Protein AF-A0A8J7XNW3-F1 (afdb_monomer_lite)

Secondary structure (DSSP, 8-state):
-HHHHHHHHHHHHHHHHHHTT-HHHHHHHHHHHHHTT-SSSHHHHHHHHHHHHTT-HHHHHHHHHHHHHHHHHTS-TT-TTHHHHHHHHHHHHHHHHHHHHHHHH-

Radius of gyration: 14.12 Å; chains: 1; bounding box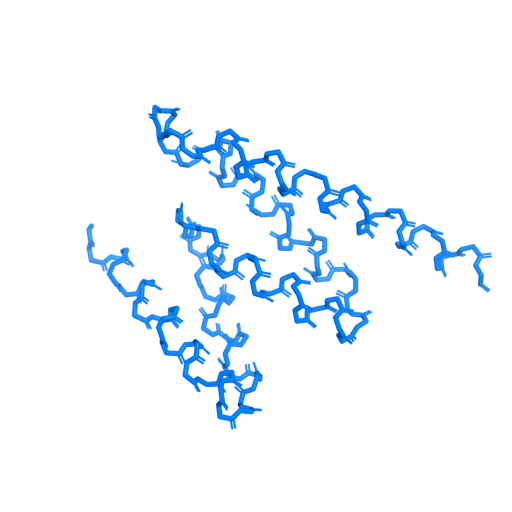: 37×19×43 Å

Structure (mmCIF, N/CA/C/O backbone):
data_AF-A0A8J7XNW3-F1
#
_entry.id   AF-A0A8J7XNW3-F1
#
loop_
_atom_site.group_PDB
_atom_site.id
_atom_site.type_symbol
_atom_site.label_atom_id
_atom_site.label_alt_id
_atom_site.label_comp_i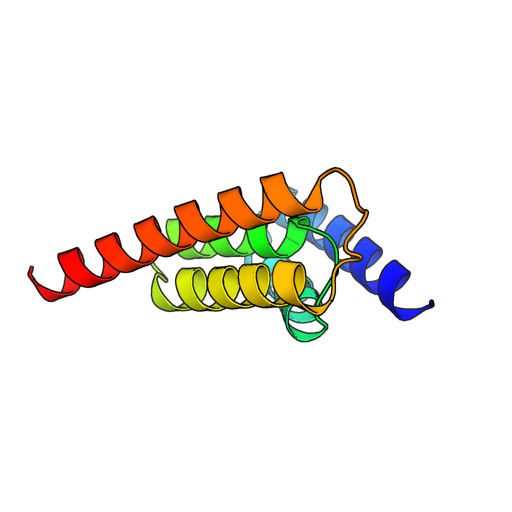d
_atom_site.label_asym_id
_atom_site.label_entity_id
_atom_site.label_seq_id
_atom_site.pdbx_PDB_ins_code
_atom_site.Cartn_x
_atom_site.Cartn_y
_atom_site.Cartn_z
_atom_site.occupancy
_atom_site.B_iso_or_equiv
_atom_site.auth_seq_id
_atom_site.auth_comp_id
_atom_site.auth_asym_id
_atom_site.auth_atom_id
_atom_site.pdbx_PDB_model_num
ATOM 1 N N . MET A 1 1 ? 10.896 -9.995 -17.226 1.00 54.50 1 MET A N 1
ATOM 2 C CA . MET A 1 1 ? 10.450 -8.695 -17.789 1.00 54.50 1 MET A CA 1
ATOM 3 C C . MET A 1 1 ? 8.951 -8.659 -18.094 1.00 54.50 1 MET A C 1
ATOM 5 O O . MET A 1 1 ? 8.382 -7.589 -17.941 1.00 54.50 1 MET A O 1
ATOM 9 N N . ALA A 1 2 ? 8.300 -9.771 -18.475 1.00 61.34 2 ALA A N 1
ATOM 10 C CA . ALA A 1 2 ? 6.847 -9.806 -18.714 1.00 61.34 2 ALA A CA 1
ATOM 11 C C . ALA A 1 2 ? 6.006 -9.410 -17.479 1.00 61.34 2 ALA A C 1
ATOM 13 O O . ALA A 1 2 ? 5.045 -8.657 -17.612 1.00 61.34 2 ALA A O 1
ATOM 14 N N . ASP A 1 3 ? 6.432 -9.824 -16.282 1.00 80.44 3 ASP A N 1
ATOM 15 C CA . ASP A 1 3 ? 5.662 -9.628 -15.044 1.00 80.44 3 ASP A CA 1
ATOM 16 C C . ASP A 1 3 ? 5.457 -8.149 -14.677 1.00 80.44 3 ASP A C 1
ATOM 18 O O . ASP A 1 3 ? 4.365 -7.753 -14.278 1.00 80.44 3 ASP A O 1
ATOM 22 N N . PHE A 1 4 ? 6.461 -7.290 -14.893 1.00 89.69 4 PHE A N 1
ATOM 23 C CA . PHE A 1 4 ? 6.351 -5.869 -14.540 1.00 89.69 4 PHE A CA 1
ATOM 24 C C . PHE A 1 4 ? 5.328 -5.123 -15.410 1.00 89.69 4 PHE A C 1
ATOM 26 O O . PHE A 1 4 ? 4.595 -4.271 -14.911 1.00 89.69 4 PHE A O 1
ATOM 33 N N . ASN A 1 5 ? 5.238 -5.457 -16.701 1.00 94.44 5 ASN A N 1
ATOM 34 C CA . ASN A 1 5 ? 4.272 -4.827 -17.604 1.00 94.44 5 ASN A CA 1
ATOM 35 C C . ASN A 1 5 ? 2.831 -5.189 -17.221 1.00 94.44 5 ASN A C 1
ATOM 37 O O . ASN A 1 5 ? 1.980 -4.303 -17.174 1.00 94.44 5 ASN A O 1
ATOM 41 N N . ILE A 1 6 ? 2.581 -6.454 -16.866 1.00 96.69 6 ILE A N 1
ATOM 42 C CA . ILE A 1 6 ? 1.269 -6.916 -16.386 1.00 96.69 6 ILE A CA 1
ATOM 43 C C . ILE A 1 6 ? 0.890 -6.182 -15.094 1.00 96.69 6 ILE A C 1
ATOM 45 O O . ILE A 1 6 ? -0.239 -5.720 -14.939 1.00 96.69 6 ILE A O 1
ATOM 49 N N . GLN A 1 7 ? 1.841 -5.994 -14.177 1.00 97.38 7 GLN A N 1
ATOM 50 C CA . GLN A 1 7 ? 1.597 -5.244 -12.945 1.00 97.38 7 GLN A CA 1
ATOM 51 C C . GLN A 1 7 ? 1.261 -3.769 -13.215 1.00 97.38 7 GLN A C 1
ATOM 53 O O . GLN A 1 7 ? 0.371 -3.199 -12.576 1.00 97.38 7 GLN A O 1
ATOM 58 N N . VAL A 1 8 ? 1.931 -3.134 -14.182 1.00 97.88 8 VAL A N 1
ATOM 59 C CA . VAL A 1 8 ? 1.591 -1.770 -14.614 1.00 97.88 8 VAL A CA 1
ATOM 60 C C . VAL A 1 8 ? 0.184 -1.721 -15.214 1.00 97.88 8 VAL A C 1
ATOM 62 O O . VAL A 1 8 ? -0.588 -0.840 -14.838 1.00 97.88 8 VAL A O 1
ATOM 65 N N . GLU A 1 9 ? -0.187 -2.675 -16.066 1.00 98.19 9 GLU A N 1
ATOM 66 C CA . GLU A 1 9 ? -1.533 -2.763 -16.643 1.00 98.19 9 GLU A CA 1
ATOM 67 C C . GLU A 1 9 ? -2.610 -2.927 -15.562 1.00 98.19 9 GLU A C 1
ATOM 69 O O . GLU A 1 9 ? -3.587 -2.176 -15.547 1.00 98.19 9 GLU A O 1
ATOM 74 N N . ARG A 1 10 ? -2.396 -3.826 -14.593 1.00 98.44 10 ARG A N 1
ATOM 75 C CA . ARG A 1 10 ? -3.276 -3.985 -13.424 1.00 98.44 10 ARG A CA 1
ATOM 76 C C . ARG A 1 10 ? -3.454 -2.675 -12.660 1.00 98.44 10 ARG A C 1
ATOM 78 O O . ARG A 1 10 ? -4.575 -2.343 -12.286 1.00 98.44 10 ARG A O 1
ATOM 85 N N . ASN A 1 11 ? -2.383 -1.898 -12.464 1.00 98.50 11 ASN A N 1
ATOM 86 C CA . ASN A 1 11 ? -2.483 -0.588 -11.811 1.00 98.50 11 ASN A CA 1
ATOM 87 C C . ASN A 1 11 ? -3.317 0.397 -12.637 1.00 98.50 11 ASN A C 1
ATOM 89 O O . ASN A 1 11 ? -4.190 1.061 -12.085 1.00 98.50 11 ASN A O 1
ATOM 93 N N . LEU A 1 12 ? -3.077 0.483 -13.949 1.00 98.69 12 LEU A N 1
ATOM 94 C CA . LEU A 1 12 ? -3.850 1.352 -14.841 1.00 98.69 12 LEU A CA 1
ATOM 95 C C . LEU A 1 12 ? -5.334 0.972 -14.829 1.00 98.69 12 LEU A C 1
ATOM 97 O O . LEU A 1 12 ? -6.197 1.837 -14.695 1.00 98.69 12 LEU A O 1
ATOM 101 N N . ARG A 1 13 ? -5.640 -0.327 -14.882 1.00 98.81 13 ARG A N 1
ATOM 102 C CA . ARG A 1 13 ? -7.014 -0.820 -14.790 1.00 98.81 13 ARG A CA 1
ATOM 103 C C . ARG A 1 13 ? -7.636 -0.545 -13.420 1.00 98.81 13 ARG A C 1
ATOM 105 O O . ARG A 1 13 ? -8.794 -0.138 -13.369 1.00 98.81 13 ARG A O 1
ATOM 112 N N . GLY A 1 14 ? -6.877 -0.709 -12.337 1.00 98.81 14 GLY A N 1
ATOM 113 C CA . GLY A 1 14 ? -7.297 -0.355 -10.981 1.00 98.81 14 GLY A CA 1
ATOM 114 C C . GLY A 1 14 ? -7.698 1.117 -10.866 1.00 98.81 14 GLY A C 1
ATOM 115 O O . GLY A 1 14 ? -8.766 1.416 -10.336 1.00 98.81 14 GLY A O 1
ATOM 116 N N . ILE A 1 15 ? -6.916 2.029 -11.454 1.00 98.81 15 ILE A N 1
ATOM 117 C CA . ILE A 1 15 ? -7.227 3.468 -11.487 1.00 98.81 15 ILE A CA 1
ATOM 118 C C . ILE A 1 15 ? -8.577 3.726 -12.167 1.00 98.81 15 ILE A C 1
ATOM 120 O O . ILE A 1 15 ? -9.396 4.481 -11.640 1.00 98.81 15 ILE A O 1
ATOM 124 N N . GLU A 1 16 ? -8.829 3.104 -13.321 1.00 98.81 16 GLU A N 1
ATOM 125 C CA . GLU A 1 16 ? -10.095 3.274 -14.044 1.00 98.81 16 GLU A CA 1
ATOM 126 C C . GLU A 1 16 ? -11.286 2.683 -13.278 1.00 98.81 16 GLU A C 1
ATOM 128 O O . GLU A 1 16 ? -12.356 3.294 -13.212 1.00 98.81 16 GLU A O 1
ATOM 133 N N . LEU A 1 17 ? -11.094 1.538 -12.620 1.00 98.88 17 LEU A N 1
ATOM 134 C CA . LEU A 1 17 ? -12.113 0.940 -11.759 1.00 98.88 17 LEU A CA 1
ATOM 135 C C . LEU A 1 17 ? -12.457 1.857 -10.578 1.00 98.88 17 LEU A C 1
ATOM 137 O O . LEU A 1 17 ? -13.639 2.109 -10.341 1.00 98.88 17 LEU A O 1
ATOM 141 N N . GLU A 1 18 ? -11.462 2.442 -9.906 1.00 98.50 18 GLU A N 1
ATOM 142 C CA . GLU A 1 18 ? -11.699 3.412 -8.831 1.00 98.50 18 GLU A CA 1
ATOM 143 C C . GLU A 1 18 ? -12.471 4.647 -9.309 1.00 98.50 18 GLU A C 1
ATOM 145 O O . GLU A 1 18 ? -13.416 5.067 -8.640 1.00 98.50 18 GLU A O 1
ATOM 150 N N . LYS A 1 19 ? -12.120 5.202 -10.478 1.00 98.50 19 LYS A N 1
ATOM 151 C CA . LYS A 1 19 ? -12.847 6.335 -11.082 1.00 98.50 19 LYS A CA 1
ATOM 152 C C . LYS A 1 19 ? -14.308 5.994 -11.379 1.00 98.50 19 LYS A C 1
ATOM 154 O O . LYS A 1 19 ? -15.169 6.856 -11.245 1.00 98.50 19 LYS A O 1
ATOM 159 N N . SER A 1 20 ? -14.588 4.745 -11.748 1.00 98.38 20 SER A N 1
ATOM 160 C CA . SER A 1 20 ? -15.947 4.247 -12.000 1.00 98.38 20 SER A CA 1
ATOM 161 C C . SER A 1 20 ? -16.712 3.817 -10.738 1.00 98.38 20 SER A C 1
ATOM 163 O O . SER A 1 20 ? -17.817 3.294 -10.841 1.00 98.38 20 SER A O 1
ATOM 165 N N . GLY A 1 21 ? -16.136 3.994 -9.542 1.00 98.19 21 GLY A N 1
ATOM 166 C CA . GLY A 1 21 ? -16.745 3.577 -8.274 1.00 98.19 21 GLY A CA 1
ATOM 167 C C . GLY A 1 21 ? -16.640 2.076 -7.975 1.00 98.19 21 GLY A C 1
ATOM 168 O O . GLY A 1 21 ? -17.082 1.628 -6.918 1.00 98.19 21 GLY A O 1
ATOM 169 N N . ARG A 1 22 ? -15.998 1.292 -8.848 1.00 98.75 22 ARG A N 1
ATOM 170 C CA . ARG A 1 22 ? -15.797 -0.162 -8.719 1.00 98.75 22 ARG A CA 1
ATOM 171 C C . ARG A 1 22 ? -14.579 -0.475 -7.844 1.00 98.75 22 ARG A C 1
ATOM 173 O O . ARG A 1 22 ? -13.629 -1.133 -8.264 1.00 98.75 22 ARG A O 1
ATOM 180 N N . VAL A 1 23 ? -14.590 0.048 -6.618 1.00 98.69 23 VAL A N 1
ATOM 181 C CA . VAL A 1 23 ? -13.424 0.038 -5.717 1.00 98.69 23 VAL A CA 1
ATOM 182 C C . VAL A 1 23 ? -13.006 -1.382 -5.322 1.00 98.69 23 VAL A C 1
ATOM 184 O O . VAL A 1 23 ? -11.813 -1.645 -5.239 1.00 98.69 23 VAL A O 1
ATOM 187 N N . ASP A 1 24 ? -13.944 -2.312 -5.123 1.00 98.75 24 ASP A N 1
ATOM 188 C CA . ASP A 1 24 ? -13.613 -3.699 -4.752 1.00 98.75 24 ASP A CA 1
ATOM 189 C C . ASP A 1 24 ? -12.831 -4.444 -5.836 1.00 98.75 24 ASP A C 1
ATOM 191 O O . ASP A 1 24 ? -11.896 -5.182 -5.537 1.00 98.75 24 ASP A O 1
ATOM 195 N N . GLU A 1 25 ? -13.148 -4.198 -7.103 1.00 98.75 25 GLU A N 1
ATOM 196 C CA . GLU A 1 25 ? -12.406 -4.787 -8.219 1.00 98.75 25 GLU A CA 1
ATOM 197 C C . GLU A 1 25 ? -11.017 -4.158 -8.361 1.00 98.75 25 GLU A C 1
ATOM 199 O O . GLU A 1 25 ? -10.046 -4.851 -8.656 1.00 98.75 25 GLU A O 1
ATOM 204 N N . ALA A 1 26 ? -10.887 -2.855 -8.087 1.00 98.88 26 ALA A N 1
ATOM 205 C CA . ALA A 1 26 ? -9.578 -2.210 -8.035 1.00 98.88 26 ALA A CA 1
ATOM 206 C C . ALA A 1 26 ? -8.695 -2.808 -6.926 1.00 98.88 26 ALA A C 1
ATOM 208 O O . ALA A 1 26 ? -7.509 -3.044 -7.150 1.00 98.88 26 ALA A O 1
ATOM 209 N N . ILE A 1 27 ? -9.274 -3.100 -5.751 1.00 98.88 27 ILE A N 1
ATOM 210 C CA . ILE A 1 27 ? -8.567 -3.758 -4.641 1.00 98.88 27 ILE A CA 1
ATOM 211 C C . ILE A 1 27 ? -7.980 -5.095 -5.093 1.00 98.88 27 ILE A C 1
ATOM 213 O O . ILE A 1 27 ? -6.810 -5.343 -4.813 1.00 98.88 27 ILE A O 1
ATOM 217 N N . GLN A 1 28 ? -8.741 -5.924 -5.816 1.00 98.81 28 GLN A N 1
ATOM 218 C CA . GLN A 1 28 ? -8.254 -7.223 -6.301 1.00 98.81 28 GLN A CA 1
ATOM 219 C C . GLN A 1 28 ? -6.985 -7.069 -7.152 1.00 98.81 28 GLN A C 1
ATOM 221 O O . GLN A 1 28 ? -5.976 -7.718 -6.879 1.00 98.81 28 GLN A O 1
ATOM 226 N N . LEU A 1 29 ? -6.990 -6.140 -8.113 1.00 98.81 29 LEU A N 1
ATOM 227 C CA . LEU A 1 29 ? -5.837 -5.895 -8.986 1.00 98.81 29 LEU A CA 1
ATOM 228 C C . LEU A 1 29 ? -4.624 -5.344 -8.228 1.00 98.81 29 LEU A C 1
ATOM 230 O O . LEU A 1 29 ? -3.485 -5.737 -8.492 1.00 98.81 29 LEU A O 1
ATOM 234 N N . TYR A 1 30 ? -4.844 -4.434 -7.278 1.00 98.88 30 TYR A N 1
ATOM 235 C CA . TYR A 1 30 ? -3.750 -3.913 -6.467 1.00 98.88 30 TYR A CA 1
ATOM 236 C C . TYR A 1 30 ? -3.173 -4.977 -5.526 1.00 98.88 30 TYR A C 1
ATOM 238 O O . TYR A 1 30 ? -1.957 -5.015 -5.349 1.00 98.88 30 TYR A O 1
ATOM 246 N N . GLU A 1 31 ? -4.002 -5.842 -4.934 1.00 98.81 31 GLU A N 1
ATOM 247 C CA . GLU A 1 31 ? -3.540 -6.926 -4.054 1.00 98.81 31 GLU A CA 1
ATOM 248 C 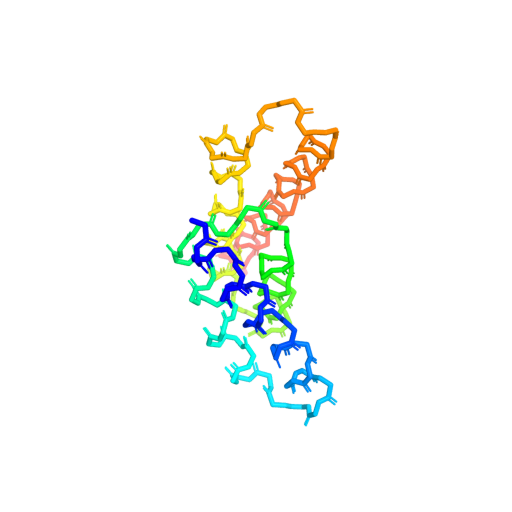C . GLU A 1 31 ? -2.721 -7.969 -4.812 1.00 98.81 31 GLU A C 1
ATOM 250 O O . GLU A 1 31 ? -1.716 -8.448 -4.285 1.00 98.81 31 GLU A O 1
ATOM 255 N N . GLU A 1 32 ? -3.076 -8.274 -6.063 1.00 98.56 32 GLU A N 1
ATOM 256 C CA . GLU A 1 32 ? -2.237 -9.109 -6.930 1.00 98.56 32 GLU A CA 1
ATOM 257 C C . GLU A 1 32 ? -0.836 -8.502 -7.090 1.00 98.56 32 GLU A C 1
ATOM 259 O O . GLU A 1 32 ? 0.168 -9.181 -6.867 1.00 98.56 32 GLU A O 1
ATOM 264 N N . ASN A 1 33 ? -0.749 -7.196 -7.351 1.00 98.56 33 ASN A N 1
ATOM 265 C CA . ASN A 1 33 ? 0.536 -6.503 -7.457 1.00 98.56 33 ASN A CA 1
ATOM 266 C C . ASN A 1 33 ? 1.324 -6.482 -6.135 1.00 98.56 33 ASN A C 1
ATOM 268 O O . ASN A 1 33 ? 2.551 -6.590 -6.145 1.00 98.56 33 ASN A O 1
ATOM 272 N N . VAL A 1 34 ? 0.644 -6.348 -4.991 1.00 98.56 34 VAL A N 1
ATOM 273 C CA . VAL A 1 34 ? 1.276 -6.420 -3.660 1.00 98.56 34 VAL A CA 1
ATOM 274 C C . VAL A 1 34 ? 1.819 -7.825 -3.384 1.00 98.56 34 VAL A C 1
ATOM 276 O O . VAL A 1 34 ? 2.940 -7.965 -2.883 1.00 98.56 34 VAL A O 1
ATOM 279 N N . LYS A 1 35 ? 1.056 -8.870 -3.730 1.00 98.25 35 LYS A N 1
ATOM 280 C CA . LYS A 1 35 ? 1.460 -10.278 -3.593 1.00 98.25 35 LYS A CA 1
ATOM 281 C C . LYS A 1 35 ? 2.706 -10.585 -4.422 1.00 98.25 35 LYS A C 1
ATOM 283 O O . LYS A 1 35 ? 3.589 -11.301 -3.957 1.00 98.25 35 LYS A O 1
ATOM 288 N N . GLU A 1 36 ? 2.789 -10.007 -5.614 1.00 97.56 36 GLU A N 1
ATOM 289 C CA . GLU A 1 36 ? 3.898 -10.186 -6.551 1.00 97.56 36 GLU A CA 1
ATOM 290 C C . GLU A 1 36 ? 5.053 -9.181 -6.356 1.00 97.56 36 GLU A C 1
ATOM 292 O O . GLU A 1 36 ? 5.953 -9.105 -7.189 1.00 97.56 36 GLU A O 1
ATOM 297 N N . ASN A 1 37 ? 5.077 -8.437 -5.242 1.00 97.62 37 ASN A N 1
ATOM 298 C CA . ASN A 1 37 ? 6.166 -7.522 -4.873 1.00 97.62 37 ASN A CA 1
ATOM 299 C C . ASN A 1 37 ? 6.417 -6.380 -5.870 1.00 97.62 37 ASN A C 1
ATOM 301 O O . ASN A 1 37 ? 7.572 -6.014 -6.089 1.00 97.62 37 ASN A O 1
ATOM 305 N N . PHE A 1 38 ? 5.367 -5.795 -6.457 1.00 97.56 38 PHE A N 1
ATOM 306 C CA . PHE A 1 38 ? 5.511 -4.700 -7.421 1.00 97.56 38 PHE A CA 1
ATOM 307 C C . PHE A 1 38 ? 6.492 -3.626 -6.929 1.00 97.56 38 PHE A C 1
ATOM 309 O O . PHE A 1 38 ? 6.365 -3.117 -5.816 1.00 97.56 38 PHE A O 1
ATOM 316 N N . GLU A 1 39 ? 7.460 -3.258 -7.767 1.00 95.81 39 GLU A N 1
ATOM 317 C CA . GLU A 1 39 ? 8.557 -2.359 -7.385 1.00 95.81 39 GLU A CA 1
ATOM 318 C C . GLU A 1 39 ? 8.166 -0.868 -7.402 1.00 95.81 39 GLU A C 1
ATOM 320 O O . GLU A 1 39 ? 8.954 0.008 -7.035 1.00 95.81 39 GLU A O 1
ATOM 325 N N . GLY A 1 40 ? 6.960 -0.526 -7.863 1.00 95.69 40 GLY A N 1
ATOM 326 C CA . GLY A 1 40 ? 6.404 0.826 -7.778 1.00 95.69 40 GLY A CA 1
ATOM 327 C C . GLY A 1 40 ? 5.567 1.046 -6.515 1.00 95.69 40 GLY A C 1
ATOM 328 O O . GLY A 1 40 ? 5.158 0.116 -5.841 1.00 95.69 40 GLY A O 1
ATOM 329 N N . ASN A 1 41 ? 5.257 2.301 -6.186 1.00 97.94 41 ASN A N 1
ATOM 330 C CA . ASN A 1 41 ? 4.517 2.643 -4.961 1.00 97.94 41 ASN A CA 1
ATOM 331 C C . ASN A 1 41 ? 2.985 2.575 -5.098 1.00 97.94 41 ASN A C 1
ATOM 333 O O . ASN A 1 41 ? 2.293 2.563 -4.084 1.00 97.94 41 ASN A O 1
ATOM 337 N N . HIS A 1 42 ? 2.460 2.583 -6.326 1.00 98.56 42 HIS A N 1
ATOM 338 C CA . HIS A 1 42 ? 1.042 2.830 -6.594 1.00 98.56 42 HIS A CA 1
ATOM 339 C C . HIS A 1 42 ? 0.063 1.899 -5.846 1.00 98.56 42 HIS A C 1
ATOM 341 O O . HIS A 1 42 ? -0.758 2.429 -5.094 1.00 98.56 42 HIS A O 1
ATOM 347 N N . PRO A 1 43 ? 0.141 0.558 -5.972 1.00 98.69 43 PRO A N 1
ATOM 348 C CA . PRO A 1 43 ? -0.827 -0.332 -5.329 1.00 98.69 43 PRO A CA 1
ATOM 349 C C . PRO A 1 43 ? -0.765 -0.233 -3.801 1.00 98.69 43 PRO A C 1
ATOM 351 O O . PRO A 1 43 ? -1.807 -0.154 -3.155 1.00 98.69 43 PRO A O 1
ATOM 354 N N . TYR A 1 44 ? 0.435 -0.116 -3.216 1.00 98.88 44 TYR A N 1
ATOM 355 C CA . TYR A 1 44 ? 0.590 0.084 -1.771 1.00 98.88 44 TYR A CA 1
ATOM 356 C C . TYR A 1 44 ? -0.061 1.386 -1.299 1.00 98.88 44 TYR A C 1
ATOM 358 O O . TYR A 1 44 ? -0.736 1.417 -0.271 1.00 98.88 44 TYR A O 1
ATOM 366 N N . ASP A 1 45 ? 0.118 2.476 -2.054 1.00 98.88 45 ASP A N 1
ATOM 367 C CA . ASP A 1 45 ? -0.475 3.759 -1.701 1.00 98.88 45 ASP A CA 1
ATOM 368 C C . ASP A 1 45 ? -2.002 3.718 -1.749 1.00 98.88 45 ASP A C 1
ATOM 370 O O . ASP A 1 45 ? -2.639 4.200 -0.804 1.00 98.88 45 ASP A O 1
ATOM 374 N N . ARG A 1 46 ? -2.567 3.149 -2.823 1.00 98.81 46 ARG A N 1
ATOM 375 C CA . ARG A 1 46 ? -4.017 3.038 -3.019 1.00 98.81 46 ARG A CA 1
ATOM 376 C C . ARG A 1 46 ? -4.655 2.133 -1.979 1.00 98.81 46 ARG A C 1
ATOM 378 O O . ARG A 1 46 ? -5.563 2.589 -1.288 1.00 98.81 46 ARG A O 1
ATOM 385 N N . LEU A 1 47 ? -4.148 0.915 -1.796 1.00 98.94 47 LEU A N 1
ATOM 386 C CA . LEU A 1 47 ? -4.694 -0.032 -0.823 1.00 98.94 47 LEU A CA 1
ATOM 387 C C . LEU A 1 47 ? -4.654 0.523 0.598 1.00 98.94 47 LEU A C 1
ATOM 389 O O . LEU A 1 47 ? -5.667 0.491 1.288 1.00 98.94 47 LEU A O 1
ATOM 393 N N . ALA A 1 48 ? -3.544 1.136 1.017 1.00 98.88 48 ALA A N 1
ATOM 394 C CA . ALA A 1 48 ? -3.478 1.738 2.343 1.00 98.88 48 ALA A CA 1
ATOM 395 C C . ALA A 1 48 ? -4.490 2.896 2.514 1.00 98.88 48 ALA A C 1
ATOM 397 O O . ALA A 1 48 ? -5.063 3.049 3.587 1.00 98.88 48 ALA A O 1
ATOM 398 N N . ILE A 1 49 ? -4.786 3.686 1.468 1.00 98.81 49 ILE A N 1
ATOM 399 C CA . ILE A 1 49 ? -5.863 4.699 1.518 1.00 98.81 49 ILE A CA 1
ATOM 400 C C . ILE A 1 49 ? -7.247 4.038 1.601 1.00 98.81 49 ILE A C 1
ATOM 402 O O . ILE A 1 49 ? -8.088 4.473 2.391 1.00 98.81 49 ILE A O 1
ATOM 406 N N . ILE A 1 50 ? -7.502 3.019 0.779 1.00 98.81 50 ILE A N 1
ATOM 407 C CA . ILE A 1 50 ? -8.795 2.328 0.709 1.00 98.81 50 ILE A CA 1
ATOM 408 C C . ILE A 1 50 ? -9.099 1.634 2.040 1.00 98.81 50 ILE A C 1
ATOM 410 O O . ILE A 1 50 ? -10.163 1.862 2.619 1.00 98.81 50 ILE A O 1
ATOM 414 N N . TYR A 1 51 ? -8.154 0.858 2.572 1.00 98.81 51 TYR A N 1
ATOM 415 C CA . TYR A 1 51 ? -8.311 0.170 3.851 1.00 98.81 51 TYR A CA 1
ATOM 416 C C . TYR A 1 51 ? -8.476 1.137 5.013 1.00 98.81 51 TYR A C 1
ATOM 418 O O . TYR A 1 51 ? -9.348 0.920 5.858 1.00 98.81 51 TYR A O 1
ATOM 426 N N . ARG A 1 52 ? -7.755 2.265 5.000 1.00 98.44 52 ARG A N 1
ATOM 427 C CA . ARG A 1 52 ? -7.949 3.315 5.998 1.00 98.44 52 ARG A CA 1
ATOM 428 C C . ARG A 1 52 ? -9.376 3.855 5.998 1.00 98.44 52 ARG A C 1
ATOM 430 O O . ARG A 1 52 ? -9.997 3.949 7.056 1.00 98.44 52 ARG A O 1
ATOM 437 N N . LYS A 1 53 ? -9.903 4.199 4.818 1.00 98.31 53 LYS A N 1
ATOM 438 C CA . LYS A 1 53 ? -11.275 4.713 4.652 1.00 98.31 53 LYS A CA 1
ATOM 439 C C . LYS A 1 53 ? -12.336 3.690 5.055 1.00 98.31 53 LYS A C 1
ATOM 441 O O . LYS A 1 53 ? -13.374 4.074 5.578 1.00 98.31 53 LYS A O 1
ATOM 446 N N . ARG A 1 54 ? -12.066 2.401 4.840 1.00 98.06 54 ARG A N 1
ATOM 447 C CA . ARG A 1 54 ? -12.950 1.286 5.215 1.00 98.06 54 ARG A CA 1
ATOM 448 C C . ARG A 1 54 ? -12.788 0.821 6.658 1.00 98.06 54 ARG A C 1
ATOM 450 O O . ARG A 1 54 ? -13.388 -0.175 7.040 1.00 98.06 54 ARG A O 1
ATOM 457 N N . ASN A 1 55 ? -11.991 1.522 7.463 1.00 97.00 55 ASN A N 1
ATOM 458 C CA . ASN A 1 55 ? -11.729 1.167 8.854 1.00 97.00 55 ASN A CA 1
ATOM 459 C C . ASN A 1 55 ? -10.970 -0.163 9.056 1.00 97.00 55 ASN A C 1
ATOM 461 O O . ASN A 1 55 ? -10.871 -0.646 10.184 1.00 97.00 55 ASN A O 1
ATOM 465 N N . LEU A 1 56 ? -10.398 -0.730 7.990 1.00 98.12 56 LEU A N 1
ATOM 466 C CA . LEU A 1 56 ? -9.689 -2.011 7.969 1.00 98.12 56 LEU A CA 1
ATOM 467 C C . LEU A 1 56 ? -8.206 -1.815 8.318 1.00 98.12 56 LEU A C 1
ATOM 469 O O . LEU A 1 56 ? -7.318 -2.037 7.500 1.00 98.12 56 LEU A O 1
ATOM 473 N N . ILE A 1 57 ? -7.928 -1.374 9.547 1.00 98.12 57 ILE A N 1
ATOM 474 C CA . ILE A 1 57 ? -6.567 -0.986 9.965 1.00 98.12 57 ILE A CA 1
ATOM 475 C C . ILE A 1 57 ? -5.554 -2.134 9.869 1.00 98.12 57 ILE A C 1
ATOM 477 O O . ILE A 1 57 ? -4.397 -1.898 9.531 1.00 98.12 57 ILE A O 1
ATOM 481 N N . ASN A 1 58 ? -5.959 -3.378 10.136 1.00 98.50 58 ASN A N 1
ATOM 482 C CA . ASN A 1 58 ? -5.042 -4.516 10.021 1.00 98.50 58 ASN A CA 1
ATOM 483 C C . ASN A 1 58 ? -4.555 -4.715 8.575 1.00 98.50 58 ASN A C 1
ATOM 485 O O . ASN A 1 58 ? -3.372 -4.973 8.367 1.00 98.50 58 ASN A O 1
ATOM 489 N N . GLU A 1 59 ? -5.432 -4.517 7.588 1.00 98.81 59 GLU A N 1
ATOM 490 C CA . GLU A 1 59 ? -5.069 -4.610 6.170 1.00 98.8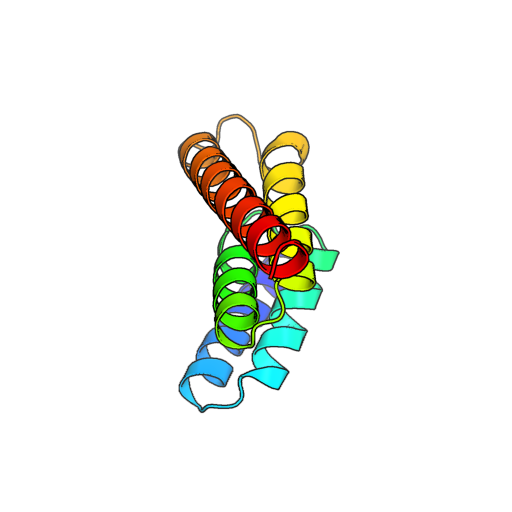1 59 GLU A CA 1
ATOM 491 C C . GLU A 1 59 ? -4.197 -3.433 5.725 1.00 98.81 59 GLU A C 1
ATOM 493 O O . GLU A 1 59 ? -3.225 -3.623 4.995 1.00 98.81 59 GLU A O 1
ATOM 498 N N . GLU A 1 60 ? -4.477 -2.222 6.220 1.00 98.81 60 GLU A N 1
ATOM 499 C CA . GLU A 1 60 ? -3.602 -1.063 6.009 1.00 98.81 60 GLU A CA 1
ATOM 500 C C . GLU A 1 60 ? -2.179 -1.339 6.523 1.00 98.81 60 GLU A C 1
ATOM 502 O O . GLU A 1 60 ? -1.212 -1.119 5.793 1.00 98.81 60 GLU A O 1
ATOM 507 N N . ILE A 1 61 ? -2.048 -1.865 7.748 1.00 98.88 61 ILE A N 1
ATOM 508 C CA . ILE A 1 61 ? -0.755 -2.229 8.345 1.00 98.88 61 ILE A CA 1
ATOM 509 C C . ILE A 1 61 ? -0.046 -3.289 7.494 1.00 98.88 61 ILE A C 1
ATOM 511 O O . ILE A 1 61 ? 1.105 -3.067 7.121 1.00 98.88 61 ILE A O 1
ATOM 515 N N . ARG A 1 62 ? -0.726 -4.385 7.120 1.00 98.81 62 ARG A N 1
ATOM 516 C CA . ARG A 1 62 ? -0.144 -5.465 6.296 1.00 98.81 62 ARG A CA 1
ATOM 517 C C . ARG A 1 62 ? 0.430 -4.932 4.982 1.00 98.81 62 ARG A C 1
ATOM 519 O O . ARG A 1 62 ? 1.550 -5.277 4.604 1.00 98.81 62 ARG A O 1
ATOM 526 N N . VAL A 1 63 ? -0.323 -4.089 4.274 1.00 98.88 63 VAL A N 1
ATOM 527 C CA . VAL A 1 63 ? 0.120 -3.509 2.997 1.00 98.88 63 VAL A CA 1
ATOM 528 C C . VAL A 1 63 ? 1.314 -2.576 3.190 1.00 98.88 63 VAL A C 1
ATOM 530 O O . VAL A 1 63 ? 2.247 -2.605 2.387 1.00 98.88 63 VAL A O 1
ATOM 533 N N . LEU A 1 64 ? 1.314 -1.758 4.245 1.00 98.94 64 LEU A N 1
ATOM 534 C CA . LEU A 1 64 ? 2.420 -0.845 4.536 1.00 98.94 64 LEU A CA 1
ATOM 535 C C . LEU A 1 64 ? 3.693 -1.593 4.954 1.00 98.94 64 LEU A C 1
ATOM 537 O O . LEU A 1 64 ? 4.777 -1.232 4.503 1.00 98.94 64 LEU A O 1
ATOM 541 N N . GLU A 1 65 ? 3.575 -2.664 5.740 1.00 98.88 65 GLU A N 1
ATOM 542 C CA . GLU A 1 65 ? 4.691 -3.565 6.061 1.00 98.88 65 GLU A CA 1
ATOM 543 C C . GLU A 1 65 ? 5.265 -4.202 4.796 1.00 98.88 65 GLU A C 1
ATOM 545 O O . GLU A 1 65 ? 6.483 -4.211 4.596 1.00 98.88 65 GLU A O 1
ATOM 550 N N . LYS A 1 66 ? 4.392 -4.660 3.891 1.00 98.81 66 LYS A N 1
ATOM 551 C CA . LYS A 1 66 ? 4.817 -5.210 2.604 1.00 98.81 66 LYS A CA 1
ATOM 552 C C . LYS A 1 66 ? 5.545 -4.172 1.750 1.00 98.81 66 LYS A C 1
ATOM 554 O O . LYS A 1 66 ? 6.580 -4.490 1.168 1.00 98.81 66 LYS A O 1
ATOM 559 N N . ALA A 1 67 ? 5.052 -2.934 1.715 1.00 98.81 67 ALA A N 1
ATOM 560 C CA . ALA A 1 67 ? 5.692 -1.835 0.999 1.00 98.81 67 ALA A CA 1
ATOM 561 C C . ALA A 1 67 ? 7.096 -1.538 1.548 1.00 98.81 67 ALA A C 1
ATOM 563 O O . ALA A 1 67 ? 8.045 -1.427 0.774 1.00 98.81 67 ALA A O 1
ATOM 564 N N . VAL A 1 68 ? 7.248 -1.462 2.876 1.00 98.81 68 VAL A N 1
ATOM 565 C CA . VAL A 1 68 ? 8.554 -1.278 3.531 1.00 98.81 68 VAL A CA 1
ATOM 566 C C . VAL A 1 68 ? 9.510 -2.401 3.134 1.00 98.81 68 VAL A C 1
ATOM 568 O O . VAL A 1 68 ? 10.603 -2.118 2.646 1.00 98.81 68 VAL A O 1
ATOM 571 N N . TRP A 1 69 ? 9.074 -3.659 3.235 1.00 98.75 69 TRP A N 1
ATOM 572 C CA . TRP A 1 69 ? 9.905 -4.810 2.884 1.00 98.75 69 TRP A CA 1
ATOM 573 C C . TRP A 1 69 ? 10.356 -4.789 1.416 1.00 98.75 69 TRP A C 1
ATOM 575 O O . TRP A 1 69 ? 11.534 -5.012 1.137 1.00 98.75 69 TRP A O 1
ATOM 585 N N . VAL A 1 70 ? 9.458 -4.475 0.474 1.00 98.44 70 VAL A N 1
ATOM 586 C CA . VAL A 1 70 ? 9.791 -4.395 -0.961 1.00 98.44 70 VAL A CA 1
ATOM 587 C C . VAL A 1 70 ? 10.795 -3.278 -1.235 1.00 98.44 70 VAL A C 1
ATOM 589 O O . VAL A 1 70 ? 11.767 -3.486 -1.962 1.00 98.44 70 VAL A O 1
ATOM 592 N N . PHE A 1 71 ? 10.612 -2.105 -0.628 1.00 98.06 71 PHE A N 1
ATOM 593 C CA . PHE A 1 71 ? 11.539 -0.990 -0.813 1.00 98.06 71 PHE A CA 1
ATOM 594 C C . PHE A 1 71 ? 12.888 -1.220 -0.126 1.00 98.06 71 PHE A C 1
ATOM 596 O O . PHE A 1 71 ? 13.894 -0.698 -0.600 1.00 98.06 71 PHE A O 1
ATOM 603 N N . GLU A 1 72 ? 12.950 -2.020 0.936 1.00 97.75 72 GLU A N 1
ATOM 604 C CA . GLU A 1 72 ? 14.209 -2.400 1.579 1.00 97.75 72 GLU A CA 1
ATOM 605 C C . GLU A 1 72 ? 14.969 -3.471 0.789 1.00 97.75 72 GLU A C 1
ATOM 607 O O . GLU A 1 72 ? 16.177 -3.317 0.608 1.00 97.75 72 GLU A O 1
ATOM 612 N N . ASN A 1 73 ? 14.273 -4.486 0.267 1.00 97.44 73 ASN A N 1
ATOM 613 C CA . ASN A 1 73 ? 14.902 -5.730 -0.193 1.00 97.44 73 ASN A CA 1
ATOM 614 C C . ASN A 1 73 ? 14.853 -5.969 -1.709 1.00 97.44 73 ASN A C 1
ATOM 616 O O . ASN A 1 73 ? 15.705 -6.685 -2.224 1.00 97.44 73 ASN A O 1
ATOM 620 N N . ILE A 1 74 ? 13.872 -5.408 -2.422 1.00 96.31 74 ILE A N 1
ATOM 621 C CA . ILE A 1 74 ? 13.643 -5.700 -3.849 1.00 96.31 74 ILE A CA 1
ATOM 622 C C . ILE A 1 74 ? 13.994 -4.497 -4.725 1.00 96.31 74 ILE A C 1
ATOM 624 O O . ILE A 1 74 ? 14.731 -4.632 -5.698 1.00 96.31 74 ILE A O 1
ATOM 628 N N . VAL A 1 75 ? 13.499 -3.303 -4.378 1.00 95.19 75 VAL A N 1
ATOM 629 C CA . VAL A 1 75 ? 13.713 -2.102 -5.198 1.00 95.19 75 VAL A CA 1
ATOM 630 C C . VAL A 1 75 ? 15.201 -1.770 -5.280 1.00 95.19 75 VAL A C 1
ATOM 632 O O . VAL A 1 75 ? 15.872 -1.602 -4.258 1.00 95.19 75 VAL A O 1
ATOM 635 N N . PHE A 1 76 ? 15.692 -1.587 -6.508 1.00 92.88 76 PHE A N 1
ATOM 636 C CA . PHE A 1 76 ? 17.093 -1.287 -6.786 1.00 92.88 76 PHE A CA 1
ATOM 637 C C . PHE A 1 76 ? 17.632 -0.112 -5.953 1.00 92.88 76 PHE A C 1
ATOM 639 O O . PHE A 1 76 ? 17.101 1.001 -5.981 1.00 92.88 76 PHE A O 1
ATOM 646 N N . GLY A 1 77 ? 18.740 -0.347 -5.244 1.00 88.31 77 GLY A N 1
ATOM 647 C CA . GLY A 1 77 ? 19.275 0.579 -4.243 1.00 88.31 77 GLY A CA 1
ATOM 648 C C . GLY A 1 77 ? 19.629 1.977 -4.763 1.00 88.31 77 GLY A C 1
ATOM 649 O O . GLY A 1 77 ? 19.466 2.944 -4.025 1.00 88.31 77 GLY A O 1
ATOM 650 N N . LYS A 1 78 ? 20.063 2.111 -6.028 1.00 91.69 78 LYS A N 1
ATOM 651 C CA . LYS A 1 78 ? 20.432 3.411 -6.630 1.00 91.69 78 LYS A CA 1
ATOM 652 C C . LYS A 1 78 ? 19.244 4.182 -7.217 1.00 91.69 78 LYS A C 1
ATOM 654 O O . LYS A 1 78 ? 19.438 5.231 -7.828 1.00 91.69 78 LYS A O 1
ATOM 659 N N . ARG A 1 79 ? 18.015 3.677 -7.075 1.00 93.88 79 ARG A N 1
ATOM 660 C CA . ARG A 1 79 ? 16.821 4.396 -7.522 1.00 93.88 79 ARG A CA 1
ATOM 661 C C . ARG A 1 79 ? 16.629 5.649 -6.659 1.00 93.88 79 ARG A C 1
ATOM 663 O O . ARG A 1 79 ? 16.461 5.546 -5.447 1.00 93.88 79 ARG A O 1
ATOM 670 N N . VAL A 1 80 ? 16.642 6.822 -7.294 1.00 94.25 80 VAL A N 1
ATOM 671 C CA . VAL A 1 80 ? 16.675 8.140 -6.624 1.00 94.25 80 VAL A CA 1
ATOM 672 C C . VAL A 1 80 ? 15.519 8.337 -5.635 1.00 94.25 80 VAL A C 1
ATOM 674 O O . VAL A 1 80 ? 15.704 8.899 -4.561 1.00 94.25 80 VAL A O 1
ATOM 677 N N . ASP A 1 81 ? 14.329 7.838 -5.963 1.00 94.62 81 ASP A N 1
ATOM 678 C CA . ASP A 1 81 ? 13.117 7.992 -5.152 1.00 94.62 81 ASP A CA 1
ATOM 679 C C . ASP A 1 81 ? 12.902 6.868 -4.119 1.00 94.62 81 ASP A C 1
ATOM 681 O O . ASP A 1 81 ? 11.901 6.877 -3.399 1.00 94.62 81 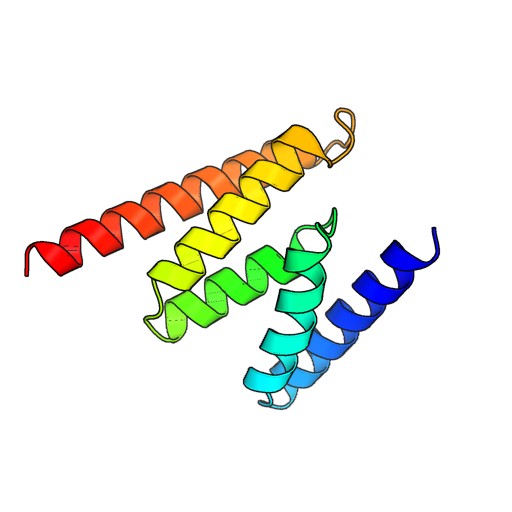ASP A O 1
ATOM 685 N N . ARG A 1 82 ? 13.814 5.888 -4.019 1.00 96.69 82 ARG A N 1
ATOM 686 C CA . ARG A 1 82 ? 13.657 4.733 -3.119 1.00 96.69 82 ARG A CA 1
ATOM 687 C C . ARG A 1 82 ? 13.580 5.159 -1.659 1.00 96.69 82 ARG A C 1
ATOM 689 O O . ARG A 1 82 ? 12.665 4.740 -0.956 1.00 96.69 82 ARG A O 1
ATOM 696 N N . LEU A 1 83 ? 14.526 5.985 -1.206 1.00 97.00 83 LEU A N 1
ATOM 697 C CA . LEU A 1 83 ? 14.620 6.386 0.202 1.00 97.00 83 LEU A CA 1
ATOM 698 C C . LEU A 1 83 ? 13.432 7.253 0.628 1.00 97.00 83 LEU A C 1
ATOM 700 O O . LEU A 1 83 ? 12.847 7.009 1.679 1.00 97.00 83 LEU A O 1
ATOM 704 N N . SER A 1 84 ? 13.019 8.207 -0.210 1.00 97.56 84 SER A N 1
ATOM 705 C CA . SER A 1 84 ? 11.867 9.064 0.093 1.00 97.56 84 SER A CA 1
ATOM 706 C C . SER A 1 84 ? 10.556 8.272 0.151 1.00 97.56 84 SER A C 1
ATOM 708 O O . SER A 1 84 ? 9.719 8.519 1.021 1.00 97.56 84 SER A O 1
ATOM 710 N N . LYS A 1 85 ? 10.377 7.276 -0.727 1.00 97.88 85 LYS A N 1
ATOM 711 C CA . LYS A 1 85 ? 9.217 6.372 -0.693 1.00 97.88 85 LYS A CA 1
ATOM 712 C C . LYS A 1 85 ? 9.241 5.439 0.517 1.00 97.88 85 LYS A C 1
ATOM 714 O O . LYS A 1 85 ? 8.201 5.276 1.152 1.00 97.88 85 LYS A O 1
ATOM 719 N N . LEU A 1 86 ? 10.401 4.873 0.855 1.00 98.31 86 LEU A N 1
ATOM 720 C CA . LEU A 1 86 ? 10.573 4.033 2.042 1.00 98.31 86 LEU A CA 1
ATOM 721 C C . LEU A 1 86 ? 10.207 4.799 3.319 1.00 98.31 86 LEU A C 1
ATOM 723 O O . LEU A 1 86 ? 9.401 4.315 4.111 1.00 98.31 86 LEU A O 1
ATOM 727 N N . GLU A 1 87 ? 10.732 6.014 3.474 1.00 98.44 87 GLU A N 1
ATOM 728 C CA . GLU A 1 87 ? 10.447 6.870 4.628 1.00 98.44 87 GLU A CA 1
ATOM 729 C C . GLU A 1 87 ? 8.953 7.205 4.727 1.00 98.44 87 GLU A C 1
ATOM 731 O O . GLU A 1 87 ? 8.333 7.077 5.785 1.00 98.44 87 GLU A O 1
ATOM 736 N N . LYS A 1 88 ? 8.322 7.525 3.590 1.00 98.62 88 LYS A N 1
ATOM 737 C CA . LYS A 1 88 ? 6.871 7.734 3.525 1.00 98.62 88 LYS A CA 1
ATOM 738 C C . LYS A 1 88 ? 6.092 6.510 4.020 1.00 98.62 88 LYS A C 1
ATOM 740 O O . LYS A 1 88 ? 5.120 6.675 4.757 1.00 98.62 88 LYS A O 1
ATOM 745 N N . PHE A 1 89 ? 6.472 5.298 3.610 1.00 98.75 89 PHE A N 1
ATOM 746 C CA . PHE A 1 89 ? 5.786 4.078 4.044 1.00 98.75 89 PHE A CA 1
ATOM 747 C C . PHE A 1 89 ? 6.003 3.785 5.530 1.00 98.75 89 PHE A C 1
ATOM 749 O O . PHE A 1 89 ? 5.029 3.456 6.206 1.00 98.75 89 PHE A O 1
ATOM 756 N N . LYS A 1 90 ? 7.214 3.996 6.063 1.00 98.81 90 LYS A N 1
ATOM 757 C CA . LYS A 1 90 ? 7.506 3.857 7.501 1.00 98.81 90 LYS A CA 1
ATOM 758 C C . LYS A 1 90 ? 6.657 4.800 8.350 1.00 98.81 90 LYS A C 1
ATOM 760 O O . LYS A 1 90 ? 5.969 4.340 9.257 1.00 98.81 90 LYS A O 1
ATOM 765 N N . LYS A 1 91 ? 6.591 6.081 7.980 1.00 98.81 91 LYS A N 1
ATOM 766 C CA . LYS A 1 91 ? 5.756 7.073 8.673 1.00 98.81 91 LYS A CA 1
ATOM 767 C C . LYS A 1 91 ? 4.266 6.719 8.645 1.00 98.81 91 LYS A C 1
ATOM 769 O O . LYS A 1 91 ? 3.550 6.893 9.628 1.00 98.81 91 LYS A O 1
ATOM 774 N N . ARG A 1 92 ? 3.763 6.227 7.508 1.00 98.69 92 ARG A N 1
ATOM 775 C CA . ARG A 1 92 ? 2.366 5.770 7.408 1.00 98.69 92 ARG A CA 1
ATOM 776 C C . ARG A 1 92 ? 2.112 4.534 8.272 1.00 98.69 92 ARG A C 1
ATOM 778 O O . ARG A 1 92 ? 1.052 4.453 8.886 1.00 98.69 92 ARG A O 1
ATOM 785 N N . LEU A 1 93 ? 3.063 3.599 8.316 1.00 98.81 93 LEU A N 1
ATOM 786 C CA . LEU A 1 93 ? 2.971 2.371 9.104 1.00 98.81 93 LEU A CA 1
ATOM 787 C C . LEU A 1 93 ? 2.930 2.665 10.605 1.00 98.81 93 LEU A C 1
ATOM 789 O O . LEU A 1 93 ? 2.082 2.116 11.306 1.00 98.81 93 LEU A O 1
ATOM 793 N N . GLU A 1 94 ? 3.807 3.547 11.082 1.00 98.69 94 GLU A N 1
ATOM 794 C CA . GLU A 1 94 ? 3.813 4.028 12.467 1.00 98.69 94 GLU A CA 1
ATOM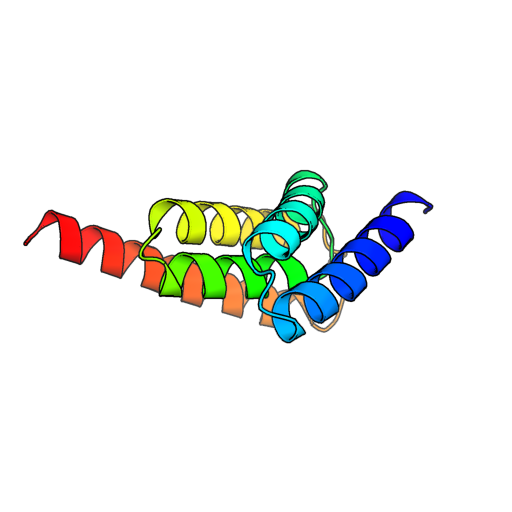 795 C C . GLU A 1 94 ? 2.438 4.582 12.851 1.00 98.69 94 GLU A C 1
ATOM 797 O O . GLU A 1 94 ? 1.794 4.061 13.762 1.00 98.69 94 GLU A O 1
ATOM 802 N N . LYS A 1 95 ? 1.910 5.515 12.050 1.00 98.44 95 LYS A N 1
ATOM 803 C CA . LYS A 1 95 ? 0.582 6.093 12.275 1.00 98.44 95 LYS A CA 1
ATOM 804 C C . LYS A 1 95 ? -0.533 5.042 12.300 1.00 98.44 95 LYS A C 1
ATOM 806 O O . LYS A 1 95 ? -1.432 5.111 13.135 1.00 98.44 95 LYS A O 1
ATOM 811 N N . ALA A 1 96 ? -0.519 4.074 11.382 1.00 98.38 96 ALA A N 1
ATOM 812 C CA . ALA A 1 96 ? -1.527 3.011 11.347 1.00 98.38 96 ALA A CA 1
ATOM 813 C C . ALA A 1 96 ? -1.477 2.126 12.610 1.00 98.38 96 ALA A C 1
ATOM 815 O O . ALA A 1 96 ? -2.523 1.727 13.128 1.00 98.38 96 ALA A O 1
ATOM 816 N N . ARG A 1 97 ? -0.276 1.865 13.143 1.00 98.38 97 ARG A N 1
ATOM 817 C CA . ARG A 1 97 ? -0.076 1.122 14.397 1.00 98.38 97 ARG A CA 1
ATOM 818 C C . ARG A 1 97 ? -0.548 1.908 15.619 1.00 98.38 97 ARG A C 1
ATOM 820 O O . ARG A 1 97 ? -1.232 1.325 16.457 1.00 98.38 97 ARG A O 1
ATOM 827 N N . GLU A 1 98 ? -0.262 3.206 15.700 1.00 97.81 98 GLU A N 1
ATOM 828 C CA . GLU A 1 98 ? -0.777 4.083 16.767 1.00 97.81 98 GLU A CA 1
ATOM 829 C C . GLU A 1 98 ? -2.307 4.030 16.834 1.00 97.81 98 GLU A C 1
ATOM 831 O O . GLU A 1 98 ? -2.884 3.748 17.882 1.00 97.81 98 GLU A O 1
ATOM 836 N N . LEU A 1 99 ? -2.969 4.163 15.685 1.00 96.06 99 LEU A N 1
ATOM 837 C CA . LEU A 1 99 ? -4.430 4.111 15.595 1.00 96.06 99 LEU A CA 1
ATOM 838 C C . LEU A 1 99 ? -5.013 2.757 15.988 1.00 96.06 99 LEU A C 1
ATOM 840 O O . LEU A 1 99 ? -6.106 2.692 16.552 1.00 96.06 99 LEU A O 1
ATOM 844 N N . LYS A 1 100 ? -4.312 1.660 15.684 1.00 96.56 100 LYS A N 1
ATOM 845 C CA . LYS A 1 100 ? -4.702 0.333 16.169 1.00 96.56 100 LYS A CA 1
ATOM 846 C C . LYS A 1 100 ? -4.648 0.283 17.695 1.00 96.56 100 LYS A C 1
ATOM 848 O O . LYS A 1 100 ? -5.581 -0.224 18.309 1.00 96.56 100 LYS A O 1
ATOM 853 N N . MET A 1 101 ? -3.586 0.820 18.294 1.00 94.81 101 MET A N 1
ATOM 854 C CA . MET A 1 101 ? -3.409 0.845 19.747 1.00 94.81 101 MET A CA 1
ATOM 855 C C . MET A 1 101 ? -4.456 1.713 20.447 1.00 94.81 101 MET A C 1
ATOM 857 O O . MET A 1 101 ? -4.986 1.301 21.474 1.00 94.81 101 MET A O 1
ATOM 861 N N . GLU A 1 102 ? -4.793 2.877 19.894 1.00 93.38 102 GLU A N 1
ATOM 862 C CA . GLU A 1 102 ? -5.856 3.746 20.420 1.00 93.38 102 GLU A CA 1
ATOM 863 C C . GLU A 1 102 ? -7.215 3.038 20.450 1.00 93.38 102 GLU A C 1
ATOM 865 O O . GLU A 1 102 ? -7.957 3.164 21.417 1.00 93.38 102 GLU A O 1
ATOM 870 N N . ARG A 1 103 ? -7.525 2.232 19.429 1.00 89.88 103 ARG A N 1
ATOM 871 C CA . ARG A 1 103 ? -8.789 1.480 19.348 1.00 89.88 103 ARG A CA 1
ATOM 872 C C . ARG A 1 103 ? -8.890 0.286 20.278 1.00 89.88 103 ARG A C 1
ATOM 874 O O . ARG A 1 103 ? -9.991 -0.180 20.506 1.00 89.88 103 ARG A O 1
ATOM 881 N N . ILE A 1 104 ? -7.764 -0.246 20.741 1.00 87.62 104 ILE A N 1
ATOM 882 C CA . ILE A 1 104 ? -7.757 -1.333 21.729 1.00 87.62 104 ILE A CA 1
ATOM 883 C C . ILE A 1 104 ? -8.011 -0.771 23.135 1.00 87.62 104 ILE A C 1
ATOM 885 O O . ILE A 1 104 ? -8.489 -1.488 24.007 1.00 87.62 104 ILE A O 1
ATOM 889 N N . LYS A 1 105 ? -7.660 0.500 23.365 1.00 79.06 105 LYS A N 1
ATOM 890 C CA . LYS A 1 105 ? -7.795 1.171 24.664 1.00 79.06 105 LYS A CA 1
ATOM 891 C C . LYS A 1 105 ? -9.195 1.740 24.927 1.00 79.06 105 LYS A C 1
ATOM 893 O O . LYS A 1 105 ? -9.484 2.034 26.084 1.00 79.06 105 LYS A O 1
ATOM 898 N N . ASN A 1 106 ? -10.006 1.917 23.884 1.00 59.56 106 ASN A N 1
ATOM 899 C CA . ASN A 1 106 ? -11.371 2.451 23.938 1.00 59.56 106 ASN A CA 1
ATOM 900 C C . ASN A 1 106 ? -12.395 1.325 23.810 1.00 59.56 106 ASN A C 1
ATOM 902 O O . ASN A 1 106 ? -13.454 1.437 24.459 1.00 59.56 106 ASN A O 1
#

Foldseek 3Di:
DVVQVQLVVLLVVLVVCVVVVVNVSSLVSLVVCLVVLHLDCRSLVSQLVVCVVVVVLVSNLVSLVSQLCSLVPPHDPPPPCSVVSNVVSVVSNVVSVVVVVVVVVD

pLDDT: mean 96.09, std 7.24, range [54.5, 98.94]

Sequence (106 aa):
MADFNIQVERNLRGIELEKSGRVDEAIQLYEENVKENFEGNHPYDRLAIIYRKRNLINEEIRVLEKAVWVFENIVFGKRVDRLSKLEKFKKRLEKARELKMERIKN